Protein AF-A0A2A5SQL1-F1 (afdb_monomer_lite)

Secondary structure (DSSP, 8-state):
--------SSS--EEEEE-SS-EEEEEEETTTTEEEEEESS-TT-EEEESSHHHHHHHHHHH-

Radius of gyration: 11.07 Å; chains: 1; bounding box: 29×19×28 Å

Organism: NCBI:txid542833

Sequence (63 aa):
MPFVFLRKENAIMTFTNKNKFFQYTVTLDTSNDIFRANLADNSGIYGYGNTIEDAVKHLENLV

pLDDT: mean 75.9, std 15.5, range [38.12, 89.69]

Structure (mmCIF, N/CA/C/O backbone):
data_AF-A0A2A5SQL1-F1
#
_entry.id   AF-A0A2A5SQL1-F1
#
loop_
_atom_site.group_PDB
_atom_site.id
_atom_site.type_symbol
_atom_site.label_atom_id
_atom_site.label_alt_id
_atom_site.label_comp_id
_atom_site.label_asym_id
_atom_site.label_entity_id
_atom_site.label_seq_id
_atom_site.pdbx_PDB_ins_code
_atom_site.Cartn_x
_atom_site.Cartn_y
_atom_site.Cartn_z
_atom_site.occupancy
_atom_site.B_iso_or_equiv
_atom_site.auth_seq_id
_atom_site.auth_comp_id
_atom_site.auth_asym_id
_atom_site.auth_atom_id
_atom_site.pdbx_PDB_model_num
ATOM 1 N N . MET A 1 1 ? 4.507 11.097 16.132 1.00 38.12 1 MET A N 1
ATOM 2 C CA . MET A 1 1 ? 5.605 11.014 15.148 1.00 38.12 1 MET A CA 1
ATOM 3 C C . MET A 1 1 ? 5.494 9.659 14.465 1.00 38.12 1 MET A C 1
ATOM 5 O O . MET A 1 1 ? 5.521 8.674 15.194 1.00 38.12 1 MET A O 1
ATOM 9 N N . PRO A 1 2 ? 5.259 9.565 13.146 1.00 45.84 2 PRO A N 1
ATOM 10 C CA . PRO A 1 2 ? 5.298 8.274 12.470 1.00 45.84 2 PRO A CA 1
ATOM 11 C C . PRO A 1 2 ? 6.760 7.828 12.333 1.00 45.84 2 PRO A C 1
ATOM 13 O O . PRO A 1 2 ? 7.607 8.590 11.873 1.00 45.84 2 PRO A O 1
ATOM 16 N N . PHE A 1 3 ? 7.060 6.614 12.792 1.00 45.00 3 PHE A N 1
ATOM 17 C CA . PHE A 1 3 ? 8.377 5.995 12.674 1.00 45.00 3 PHE A CA 1
ATOM 18 C C . PHE A 1 3 ? 8.426 5.183 11.381 1.00 45.00 3 PHE A C 1
ATOM 20 O O . PHE A 1 3 ? 7.581 4.320 11.163 1.00 45.00 3 PHE A O 1
ATOM 27 N N . VAL A 1 4 ? 9.418 5.452 10.534 1.00 45.34 4 VAL A N 1
ATOM 28 C CA . VAL A 1 4 ? 9.666 4.700 9.302 1.00 45.34 4 VAL A CA 1
ATOM 29 C C . VAL A 1 4 ? 10.781 3.687 9.562 1.00 45.34 4 VAL A C 1
ATOM 31 O O . VAL A 1 4 ? 11.922 4.071 9.806 1.00 45.34 4 VAL A O 1
ATOM 34 N N . PHE A 1 5 ? 10.458 2.394 9.507 1.00 47.16 5 PHE A N 1
ATOM 35 C CA . PHE A 1 5 ? 11.440 1.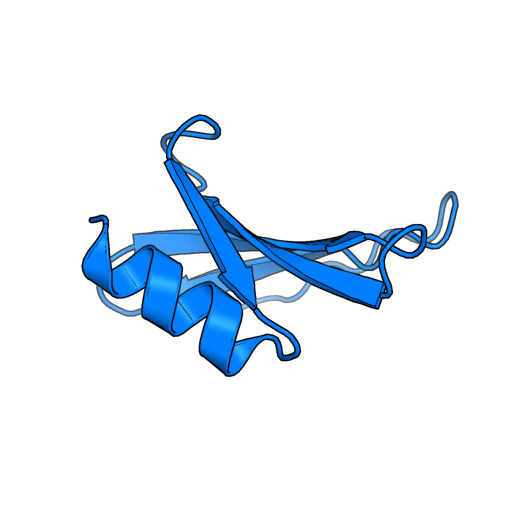307 9.534 1.00 47.16 5 PHE A CA 1
ATOM 36 C C . PHE A 1 5 ? 11.804 0.907 8.099 1.00 47.16 5 PHE A C 1
ATOM 38 O O . PHE A 1 5 ? 10.946 0.438 7.360 1.00 47.16 5 PHE A O 1
ATOM 45 N N . LEU A 1 6 ? 13.074 1.066 7.719 1.00 47.53 6 LEU A N 1
ATOM 46 C CA . LEU A 1 6 ? 13.632 0.572 6.457 1.00 47.53 6 LEU A CA 1
ATOM 47 C C . LEU A 1 6 ? 14.486 -0.670 6.746 1.00 47.53 6 LEU A C 1
ATOM 49 O O . LEU A 1 6 ? 15.553 -0.555 7.348 1.00 47.53 6 LEU A O 1
ATOM 53 N N . ARG A 1 7 ? 14.038 -1.861 6.331 1.00 43.72 7 ARG A N 1
ATOM 54 C CA . ARG A 1 7 ? 14.819 -3.106 6.435 1.00 43.72 7 ARG A CA 1
ATOM 55 C C . ARG A 1 7 ? 15.442 -3.421 5.070 1.00 43.72 7 ARG A C 1
ATOM 57 O O . ARG A 1 7 ? 14.723 -3.565 4.090 1.00 43.72 7 ARG A O 1
ATOM 64 N N . LYS A 1 8 ? 16.776 -3.486 4.994 1.00 42.44 8 LYS A N 1
ATOM 65 C CA . LYS A 1 8 ? 17.535 -3.688 3.747 1.00 42.44 8 LYS A CA 1
ATOM 66 C C . LYS A 1 8 ? 17.945 -5.156 3.592 1.00 42.44 8 LYS A C 1
ATOM 68 O O . LYS A 1 8 ? 19.089 -5.499 3.856 1.00 42.44 8 LYS A O 1
ATOM 73 N N . GLU A 1 9 ? 17.024 -6.012 3.161 1.00 47.19 9 GLU A N 1
ATOM 74 C CA . GLU A 1 9 ? 17.309 -7.400 2.755 1.00 47.19 9 GLU A CA 1
ATOM 75 C C . GLU A 1 9 ? 16.455 -7.696 1.505 1.00 47.19 9 GLU A C 1
ATOM 77 O O . GLU A 1 9 ? 15.259 -7.920 1.638 1.00 47.19 9 GLU A O 1
ATOM 82 N N . ASN A 1 10 ? 17.049 -7.616 0.298 1.00 46.28 10 ASN A N 1
ATOM 83 C CA . ASN A 1 10 ? 16.381 -7.439 -1.015 1.00 46.28 10 ASN A CA 1
ATOM 84 C C . ASN A 1 10 ? 15.575 -6.129 -1.098 1.00 46.28 10 ASN A C 1
ATOM 86 O O . ASN A 1 10 ? 14.741 -5.862 -0.248 1.00 46.28 10 ASN A O 1
ATOM 90 N N . ALA A 1 11 ? 15.847 -5.263 -2.080 1.00 47.19 11 ALA A N 1
ATOM 91 C CA . ALA A 1 11 ? 15.348 -3.879 -2.109 1.00 47.19 11 ALA A CA 1
ATOM 92 C C . ALA A 1 11 ? 13.841 -3.762 -2.435 1.00 47.19 11 ALA A C 1
ATOM 94 O O . ALA A 1 11 ? 13.448 -3.154 -3.421 1.00 47.19 11 ALA A O 1
ATOM 95 N N . ILE A 1 12 ? 12.992 -4.331 -1.584 1.00 58.12 12 ILE A N 1
ATOM 96 C CA . ILE A 1 12 ? 11.557 -4.099 -1.529 1.00 58.12 12 ILE A CA 1
ATOM 97 C C . ILE A 1 12 ? 11.371 -2.964 -0.522 1.00 58.12 12 ILE A C 1
ATOM 99 O O . ILE A 1 12 ? 11.354 -3.180 0.694 1.00 58.12 12 ILE A O 1
ATOM 103 N N . MET A 1 13 ? 11.319 -1.725 -1.016 1.00 65.75 13 MET A N 1
ATOM 104 C CA . MET A 1 13 ? 11.154 -0.557 -0.153 1.00 65.75 13 MET A CA 1
ATOM 105 C C . MET A 1 13 ? 9.756 -0.617 0.469 1.00 65.75 13 MET A C 1
ATOM 107 O O . MET A 1 13 ? 8.757 -0.415 -0.220 1.00 65.75 13 MET A O 1
ATOM 111 N N . THR A 1 14 ? 9.697 -0.968 1.755 1.00 68.44 14 THR A N 1
ATOM 112 C CA . THR A 1 14 ? 8.447 -1.125 2.499 1.00 68.44 14 THR A CA 1
ATOM 113 C C . THR A 1 14 ? 8.390 -0.111 3.634 1.00 68.44 14 THR A C 1
ATOM 115 O O . THR A 1 14 ? 9.290 -0.070 4.470 1.00 68.44 14 THR A O 1
ATOM 118 N N . PHE A 1 15 ? 7.333 0.695 3.679 1.00 72.56 1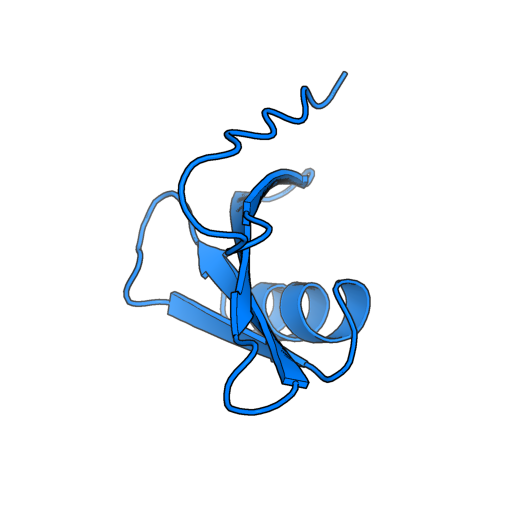5 PHE A N 1
ATOM 119 C CA . PHE A 1 15 ? 7.121 1.746 4.671 1.00 72.56 15 PHE A CA 1
ATOM 120 C C . PHE A 1 15 ? 5.828 1.496 5.406 1.00 72.56 15 PHE A C 1
ATOM 122 O O . PHE A 1 15 ? 4.779 1.414 4.783 1.00 72.56 15 PHE A O 1
ATOM 129 N N . THR A 1 16 ? 5.871 1.445 6.730 1.00 77.00 16 THR A N 1
ATOM 130 C CA . THR A 1 16 ? 4.637 1.468 7.517 1.00 77.00 16 THR A CA 1
ATOM 131 C C . THR A 1 16 ? 4.364 2.895 7.955 1.00 77.00 16 THR A C 1
ATOM 133 O O . THR A 1 16 ? 5.216 3.531 8.572 1.00 77.00 16 THR A O 1
ATOM 136 N N . ASN A 1 17 ? 3.188 3.406 7.615 1.00 75.62 17 ASN A N 1
ATOM 137 C CA . ASN A 1 17 ? 2.730 4.730 7.998 1.00 75.62 17 ASN A CA 1
ATOM 138 C C . ASN A 1 17 ? 1.354 4.609 8.662 1.00 75.62 17 ASN A C 1
ATOM 140 O O . ASN A 1 17 ? 0.584 3.687 8.403 1.00 75.62 17 ASN A O 1
ATOM 144 N N . LYS A 1 18 ? 1.063 5.525 9.577 1.00 78.00 18 LYS A N 1
ATOM 145 C CA . LYS A 1 18 ? -0.221 5.609 10.255 1.00 78.00 18 LYS A CA 1
ATOM 146 C C . LYS A 1 18 ? -0.825 6.965 9.938 1.00 78.00 18 LYS A C 1
ATOM 148 O O . LYS A 1 18 ? -0.345 7.977 10.450 1.00 78.00 18 LYS A O 1
ATOM 153 N N . ASN A 1 19 ? -1.874 6.972 9.117 1.00 71.25 19 ASN A N 1
ATOM 154 C CA . ASN A 1 19 ? -2.701 8.162 8.960 1.00 71.25 19 ASN A CA 1
ATOM 155 C C . ASN A 1 19 ? -3.658 8.293 10.164 1.00 71.25 19 ASN A C 1
ATOM 157 O O . ASN A 1 19 ? -3.761 7.399 11.006 1.00 71.25 19 ASN A O 1
ATOM 161 N N . LYS A 1 20 ? -4.369 9.422 10.261 1.00 72.88 20 LYS A N 1
ATOM 162 C CA . LYS A 1 20 ? -5.374 9.697 11.298 1.00 72.88 20 LYS A CA 1
ATOM 163 C C . LYS A 1 20 ? -6.476 8.636 11.375 1.00 72.88 20 LYS A C 1
ATOM 165 O O . LYS A 1 20 ? -7.032 8.457 12.453 1.00 72.88 20 LYS A O 1
ATOM 170 N N . PH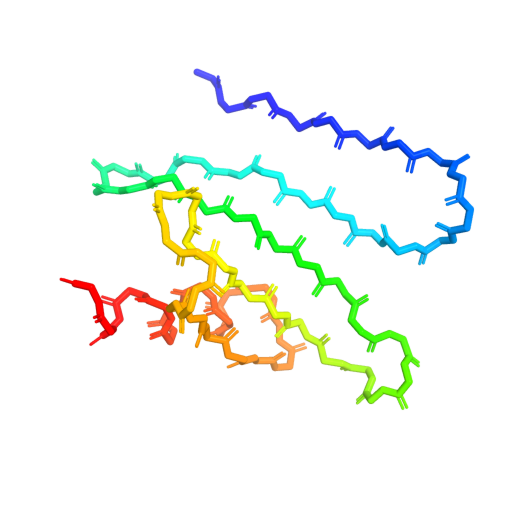E A 1 21 ? -6.776 7.966 10.264 1.00 70.69 21 PHE A N 1
ATOM 171 C CA . PHE A 1 21 ? -7.872 7.002 10.160 1.00 70.69 21 PHE A CA 1
ATOM 172 C C . PHE A 1 21 ? -7.415 5.554 10.359 1.00 70.69 21 PHE A C 1
ATOM 174 O O . PHE A 1 21 ? -8.081 4.801 11.061 1.00 70.69 21 PHE A O 1
ATOM 181 N N . PHE A 1 22 ? -6.265 5.168 9.799 1.00 80.19 22 PHE A N 1
ATOM 182 C CA . PHE A 1 22 ? -5.791 3.784 9.830 1.00 80.19 22 PHE A CA 1
ATOM 183 C C . PHE A 1 22 ? -4.274 3.675 9.630 1.00 80.19 22 PHE A C 1
ATOM 185 O O . PHE A 1 22 ? -3.598 4.616 9.199 1.00 80.19 22 PHE A O 1
ATOM 192 N N . GLN A 1 23 ? -3.733 2.500 9.951 1.00 87.00 23 GLN A N 1
ATOM 193 C CA . GLN A 1 23 ? -2.341 2.146 9.699 1.00 87.00 23 GLN A CA 1
ATOM 194 C C . GLN A 1 23 ? -2.225 1.343 8.404 1.00 87.00 23 GLN A C 1
ATOM 196 O O . GLN A 1 23 ? -3.031 0.454 8.141 1.00 87.00 23 GLN A O 1
ATOM 201 N N . TYR A 1 24 ? -1.218 1.651 7.595 1.00 85.31 24 TYR A N 1
ATOM 202 C CA . TYR A 1 24 ? -0.990 1.009 6.310 1.00 85.31 24 TYR A CA 1
ATOM 203 C C . TYR A 1 24 ? 0.498 0.812 6.036 1.00 85.31 24 TYR A C 1
ATOM 205 O O . TYR A 1 24 ? 1.367 1.482 6.598 1.00 85.31 24 TYR A O 1
ATOM 213 N N . THR A 1 25 ? 0.789 -0.121 5.144 1.00 87.19 25 THR A N 1
ATOM 214 C CA . THR A 1 25 ? 2.130 -0.487 4.724 1.00 87.19 25 THR A CA 1
ATOM 215 C C . THR A 1 25 ? 2.236 -0.313 3.219 1.00 87.19 25 THR A C 1
ATOM 217 O O . THR A 1 25 ? 1.507 -0.946 2.468 1.00 87.19 25 THR A O 1
ATOM 220 N N . VAL A 1 26 ? 3.130 0.557 2.767 1.00 86.44 26 VAL A N 1
ATOM 221 C CA . VAL A 1 26 ? 3.394 0.796 1.350 1.00 86.44 26 VAL A CA 1
ATOM 222 C C . VAL A 1 26 ? 4.590 -0.023 0.925 1.00 86.44 26 VAL A C 1
ATOM 224 O O . VAL A 1 26 ? 5.638 0.069 1.552 1.00 86.44 26 VAL A O 1
ATOM 227 N N . THR A 1 27 ? 4.446 -0.771 -0.154 1.00 86.81 27 THR A N 1
ATOM 228 C CA . THR A 1 27 ? 5.482 -1.595 -0.760 1.00 86.81 27 THR A CA 1
ATOM 229 C C . THR A 1 27 ? 5.665 -1.175 -2.212 1.00 86.81 27 THR A C 1
ATOM 231 O O . THR A 1 27 ? 4.686 -1.043 -2.944 1.00 86.81 27 THR A O 1
ATOM 234 N N . LEU A 1 28 ? 6.910 -0.967 -2.636 1.00 84.56 28 LEU A N 1
ATOM 235 C CA . LEU A 1 28 ? 7.243 -0.796 -4.050 1.00 84.56 28 LEU A CA 1
ATOM 236 C C . LEU A 1 28 ? 7.363 -2.170 -4.721 1.00 84.56 28 LEU A C 1
ATOM 238 O O . LEU A 1 28 ? 8.220 -2.968 -4.336 1.00 84.56 28 LEU A O 1
ATOM 242 N N . ASP A 1 29 ? 6.522 -2.432 -5.719 1.00 81.38 29 ASP A N 1
ATOM 243 C CA . ASP A 1 29 ? 6.684 -3.567 -6.625 1.00 81.38 29 ASP A CA 1
ATOM 244 C C . ASP A 1 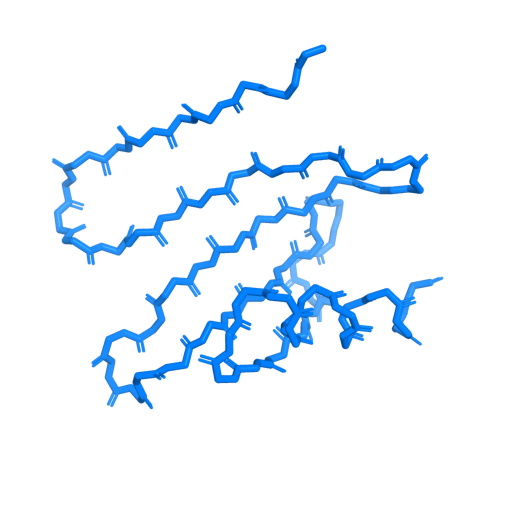29 ? 7.600 -3.151 -7.777 1.00 81.38 29 ASP A C 1
ATOM 246 O O . ASP A 1 29 ? 7.184 -2.486 -8.725 1.00 81.38 29 ASP A O 1
ATOM 250 N N . THR A 1 30 ? 8.865 -3.556 -7.691 1.00 77.06 30 THR A N 1
ATOM 251 C CA . THR A 1 30 ? 9.893 -3.252 -8.694 1.00 77.06 30 THR A CA 1
ATOM 252 C C . THR A 1 30 ? 9.684 -3.980 -10.023 1.00 77.06 30 THR A C 1
ATOM 254 O O . THR A 1 30 ? 10.345 -3.642 -11.000 1.00 77.06 30 THR A O 1
ATOM 257 N N . SER A 1 31 ? 8.779 -4.962 -10.087 1.00 81.19 31 SER A N 1
ATOM 258 C CA . SER A 1 31 ? 8.462 -5.693 -11.323 1.00 81.19 31 SER A CA 1
ATOM 259 C C . SER A 1 31 ? 7.566 -4.873 -12.245 1.00 81.19 31 SER A C 1
ATOM 261 O O . SER A 1 31 ? 7.663 -4.981 -13.464 1.00 81.19 31 SER A O 1
ATOM 263 N N . ASN A 1 32 ? 6.685 -4.072 -11.645 1.00 80.00 32 ASN A N 1
ATOM 264 C CA . ASN A 1 32 ? 5.684 -3.266 -12.340 1.00 80.00 32 ASN A CA 1
ATOM 265 C C . ASN A 1 32 ? 5.926 -1.756 -12.177 1.00 80.00 32 ASN A C 1
ATOM 267 O O . ASN A 1 32 ? 5.205 -0.970 -12.780 1.00 80.00 32 ASN A O 1
ATOM 271 N N . ASP A 1 33 ? 6.920 -1.366 -11.372 1.00 82.69 33 ASP A N 1
ATOM 272 C CA . ASP A 1 33 ? 7.226 0.021 -10.996 1.00 82.69 33 ASP A CA 1
ATOM 273 C C . ASP A 1 33 ? 6.012 0.754 -10.392 1.00 82.69 33 ASP A C 1
ATOM 275 O O . ASP A 1 33 ? 5.729 1.915 -10.681 1.00 82.69 33 ASP A O 1
ATOM 279 N N . ILE A 1 34 ? 5.249 0.034 -9.559 1.00 86.62 34 ILE A N 1
ATOM 280 C CA . ILE A 1 34 ? 4.046 0.548 -8.892 1.00 86.62 34 ILE A CA 1
ATOM 281 C C . ILE A 1 34 ? 4.178 0.473 -7.377 1.00 86.62 34 ILE A C 1
ATOM 283 O O . ILE A 1 34 ? 4.742 -0.467 -6.810 1.00 86.62 34 ILE A O 1
ATOM 287 N N . PHE A 1 35 ? 3.574 1.443 -6.700 1.00 88.06 35 PHE A N 1
ATOM 288 C CA . PHE A 1 35 ? 3.400 1.416 -5.258 1.00 88.06 35 PHE A CA 1
ATOM 289 C C . PHE A 1 35 ? 2.103 0.702 -4.903 1.00 88.06 35 PHE A C 1
ATOM 291 O O . PHE A 1 35 ? 1.040 0.941 -5.480 1.00 88.06 35 PHE A O 1
ATOM 298 N N . ARG A 1 36 ? 2.192 -0.159 -3.898 1.00 87.94 36 ARG A N 1
ATOM 299 C CA . ARG A 1 36 ? 1.071 -0.885 -3.320 1.00 87.94 36 ARG A CA 1
ATOM 300 C C . ARG A 1 36 ? 0.938 -0.501 -1.853 1.00 87.94 36 ARG A C 1
ATOM 302 O O . ARG A 1 36 ? 1.846 -0.765 -1.077 1.00 87.94 36 ARG A O 1
ATOM 309 N N . ALA A 1 37 ? -0.176 0.105 -1.464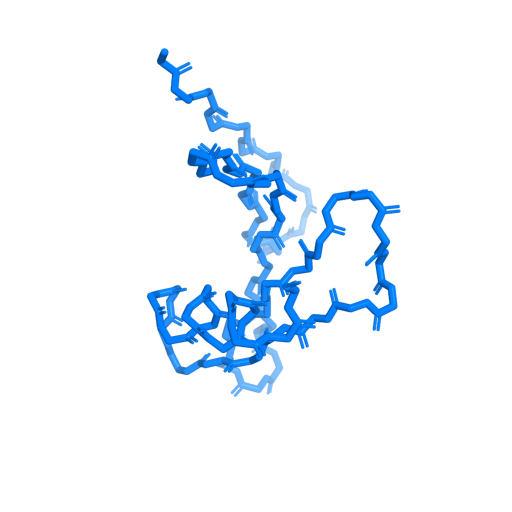 1.00 88.19 37 ALA A N 1
ATOM 310 C CA . ALA A 1 37 ? -0.493 0.413 -0.075 1.00 88.19 37 ALA A CA 1
ATOM 311 C C . ALA A 1 37 ? -1.447 -0.649 0.477 1.00 88.19 37 ALA A C 1
ATOM 313 O O . ALA A 1 37 ? -2.572 -0.761 0.010 1.00 88.19 37 ALA A O 1
ATOM 314 N N . ASN A 1 38 ? -1.019 -1.410 1.476 1.00 87.06 38 ASN A N 1
ATOM 315 C CA . ASN A 1 38 ? -1.816 -2.431 2.150 1.00 87.06 38 ASN A CA 1
ATOM 316 C C . ASN A 1 38 ? -2.298 -1.917 3.500 1.00 87.06 38 ASN A C 1
ATOM 318 O O . ASN A 1 38 ? -1.528 -1.295 4.230 1.00 87.06 38 ASN A O 1
ATOM 322 N N . LEU A 1 39 ? -3.527 -2.239 3.886 1.00 87.00 39 LEU A N 1
ATOM 323 C CA . LEU A 1 39 ? -3.985 -1.976 5.244 1.00 87.00 39 LEU A CA 1
ATOM 324 C C . LEU A 1 39 ? -3.228 -2.872 6.239 1.00 87.00 39 LEU A C 1
ATOM 326 O O . LEU A 1 39 ? -3.063 -4.071 6.003 1.00 87.00 39 LEU A O 1
ATOM 330 N N . ALA A 1 40 ? -2.779 -2.304 7.360 1.00 83.38 40 ALA A N 1
ATOM 331 C CA . ALA A 1 40 ? -2.055 -3.061 8.382 1.00 83.38 40 ALA A CA 1
ATOM 332 C C . ALA A 1 40 ? -2.961 -4.081 9.088 1.00 83.38 40 ALA A C 1
ATOM 334 O O . ALA A 1 40 ? -2.519 -5.185 9.392 1.00 83.38 40 ALA A O 1
ATOM 335 N N . ASP A 1 41 ? -4.233 -3.726 9.292 1.00 81.94 41 ASP A N 1
ATOM 336 C CA . ASP A 1 41 ? -5.224 -4.593 9.937 1.00 81.94 41 ASP A CA 1
ATOM 337 C C . ASP A 1 41 ? -5.777 -5.677 8.996 1.00 81.94 41 ASP A C 1
ATOM 339 O O . ASP A 1 41 ? -6.242 -6.720 9.453 1.00 81.94 41 ASP A O 1
ATOM 343 N N . ASN A 1 42 ? -5.729 -5.459 7.676 1.00 81.31 42 ASN A N 1
ATOM 344 C CA . ASN A 1 42 ? -6.214 -6.423 6.690 1.00 81.31 42 ASN A CA 1
ATOM 345 C C . ASN A 1 42 ? -5.408 -6.357 5.387 1.00 81.31 42 ASN A C 1
ATOM 347 O O . ASN A 1 42 ? -5.679 -5.544 4.506 1.00 81.31 42 ASN A O 1
ATOM 351 N N . SER A 1 43 ? -4.471 -7.291 5.214 1.00 74.75 43 SER A N 1
ATOM 352 C CA . SER A 1 43 ? -3.636 -7.371 4.006 1.00 74.75 43 SER A CA 1
ATOM 353 C C . SER A 1 43 ? -4.405 -7.707 2.717 1.00 74.75 43 SER A C 1
ATOM 355 O O . SER A 1 43 ? -3.824 -7.641 1.633 1.00 74.75 43 SER A O 1
ATOM 357 N N . GLY A 1 44 ? -5.690 -8.069 2.813 1.00 83.19 44 GLY A N 1
ATOM 358 C CA . GLY A 1 44 ? -6.588 -8.240 1.672 1.00 83.19 44 GLY A CA 1
ATOM 359 C C . GLY A 1 44 ? -7.119 -6.923 1.100 1.00 83.19 44 GLY A C 1
ATOM 360 O O . GLY A 1 44 ? -7.559 -6.910 -0.045 1.00 83.19 44 GLY A O 1
ATOM 361 N N . ILE A 1 45 ? -7.042 -5.820 1.855 1.00 85.44 45 ILE A N 1
ATOM 362 C CA . ILE A 1 45 ? -7.404 -4.482 1.377 1.00 85.44 45 ILE A CA 1
ATOM 363 C C . ILE A 1 45 ? -6.121 -3.748 1.009 1.00 85.44 45 ILE A C 1
ATOM 365 O O . ILE A 1 45 ? -5.257 -3.494 1.854 1.00 85.44 45 ILE A O 1
ATOM 369 N N . TYR A 1 46 ? -5.987 -3.428 -0.273 1.00 88.00 46 TYR A N 1
ATOM 370 C CA . TYR A 1 46 ? -4.830 -2.716 -0.784 1.00 88.00 46 TYR A CA 1
ATOM 371 C C . TYR A 1 46 ? -5.196 -1.796 -1.947 1.00 88.00 46 TYR A C 1
ATOM 373 O O . TYR A 1 46 ? -6.034 -2.128 -2.782 1.00 88.00 46 TYR A O 1
ATOM 381 N N . GLY A 1 47 ? -4.534 -0.645 -1.997 1.00 88.44 47 GLY A N 1
ATOM 382 C CA . GLY A 1 47 ? -4.577 0.302 -3.101 1.00 88.44 47 GLY A CA 1
ATOM 383 C C . GLY A 1 47 ? -3.296 0.234 -3.929 1.00 88.44 47 GLY A C 1
ATOM 384 O O . GLY A 1 47 ? -2.213 -0.019 -3.398 1.00 88.44 47 GLY A O 1
ATOM 385 N N . TYR A 1 48 ? -3.416 0.483 -5.229 1.00 89.69 48 TYR A N 1
ATOM 386 C CA . TYR A 1 48 ? -2.274 0.661 -6.129 1.00 89.69 48 TYR A CA 1
ATOM 387 C C . TYR A 1 48 ? -2.194 2.095 -6.629 1.00 89.69 48 TYR A C 1
ATOM 389 O O . TYR A 1 48 ? -3.227 2.746 -6.807 1.00 89.69 48 TYR A O 1
ATOM 397 N N . GLY A 1 49 ? -0.976 2.539 -6.919 1.00 87.19 49 GLY A N 1
ATOM 398 C CA . GLY A 1 49 ? -0.712 3.823 -7.548 1.00 87.19 49 GLY A CA 1
ATOM 399 C C . GLY A 1 49 ? 0.692 3.904 -8.136 1.00 87.19 49 GLY A C 1
ATOM 400 O O . GLY A 1 49 ? 1.596 3.178 -7.728 1.00 87.19 49 GLY A O 1
ATOM 401 N N . ASN A 1 50 ? 0.881 4.826 -9.079 1.00 87.75 50 ASN A N 1
ATOM 402 C CA . ASN A 1 50 ? 2.210 5.160 -9.609 1.00 87.75 50 ASN A CA 1
ATOM 403 C C . ASN A 1 50 ? 3.057 5.926 -8.581 1.00 87.75 50 ASN A C 1
ATOM 405 O O . ASN A 1 50 ? 4.274 6.010 -8.696 1.00 87.75 50 ASN A O 1
ATOM 409 N N . THR A 1 51 ? 2.409 6.489 -7.561 1.00 85.69 51 THR A N 1
ATOM 410 C CA . THR A 1 51 ? 3.042 7.182 -6.443 1.00 85.69 51 THR A CA 1
ATOM 411 C C . THR A 1 51 ? 2.525 6.622 -5.122 1.00 85.69 51 THR A C 1
ATOM 413 O O . THR A 1 51 ? 1.462 5.998 -5.059 1.00 85.69 51 THR A O 1
ATOM 416 N N . ILE A 1 52 ? 3.268 6.875 -4.041 1.00 83.81 52 ILE A N 1
ATOM 417 C CA . ILE A 1 52 ? 2.825 6.545 -2.681 1.00 83.81 52 ILE A CA 1
ATOM 418 C C . ILE A 1 52 ? 1.486 7.232 -2.380 1.00 83.81 52 ILE A C 1
ATOM 420 O O . ILE A 1 52 ? 0.593 6.605 -1.822 1.00 83.81 52 ILE A O 1
ATOM 424 N N . GLU A 1 53 ? 1.334 8.498 -2.769 1.00 84.88 53 GLU A N 1
ATOM 425 C CA . GLU A 1 53 ? 0.122 9.285 -2.524 1.00 84.88 53 GLU A CA 1
ATOM 426 C C . GLU A 1 53 ? -1.094 8.699 -3.246 1.00 84.88 53 GLU A C 1
ATOM 428 O O . GLU A 1 53 ? -2.144 8.553 -2.626 1.00 84.88 53 GLU A O 1
ATOM 433 N N . ASP A 1 54 ? -0.948 8.283 -4.509 1.00 88.12 54 ASP A N 1
ATOM 434 C CA . ASP A 1 54 ? -2.025 7.616 -5.250 1.00 88.12 54 ASP A CA 1
ATOM 435 C C . ASP A 1 54 ? -2.412 6.281 -4.614 1.00 88.12 54 ASP A C 1
ATOM 437 O O . ASP A 1 54 ? -3.596 6.005 -4.424 1.00 88.12 54 ASP A O 1
ATOM 441 N N . ALA A 1 55 ? -1.422 5.462 -4.243 1.00 88.19 55 ALA A N 1
ATOM 442 C CA . ALA A 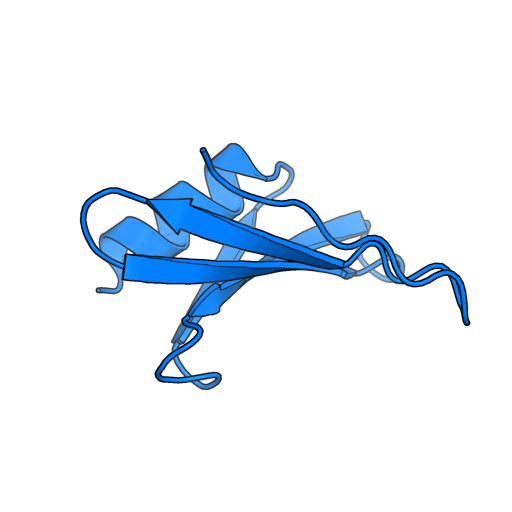1 55 ? -1.674 4.164 -3.624 1.00 88.19 55 ALA A CA 1
ATOM 443 C C . ALA A 1 55 ? -2.409 4.317 -2.284 1.00 88.19 55 ALA A C 1
ATOM 445 O O . ALA A 1 55 ? -3.353 3.577 -2.002 1.00 88.19 55 ALA A O 1
ATOM 446 N N . VAL A 1 56 ? -2.010 5.305 -1.479 1.00 86.25 56 VAL A N 1
ATOM 447 C CA . VAL A 1 56 ? -2.643 5.615 -0.193 1.00 86.25 56 VAL A CA 1
ATOM 448 C C . VAL A 1 56 ? -4.034 6.194 -0.388 1.00 86.25 56 VAL A C 1
ATOM 450 O O . VAL A 1 56 ? -4.955 5.725 0.261 1.00 86.25 56 VAL A O 1
ATOM 453 N N . LYS A 1 57 ? -4.229 7.136 -1.312 1.00 88.81 57 LYS A N 1
ATOM 454 C CA . LYS A 1 57 ? -5.550 7.706 -1.606 1.00 88.81 57 LYS A CA 1
ATOM 455 C C . LYS A 1 57 ? -6.526 6.648 -2.123 1.00 88.81 57 LYS A C 1
ATOM 457 O O . LYS A 1 57 ? -7.711 6.676 -1.806 1.00 88.81 57 LYS A O 1
ATOM 462 N N . HIS A 1 58 ? -6.035 5.699 -2.916 1.00 89.12 58 HIS A N 1
ATOM 463 C CA . HIS A 1 58 ? -6.833 4.564 -3.357 1.00 89.12 58 HIS A CA 1
ATOM 464 C C . HIS A 1 58 ? -7.206 3.670 -2.171 1.00 89.12 58 HIS A C 1
ATOM 466 O O . HIS A 1 58 ? -8.371 3.316 -2.029 1.00 89.12 58 HIS A O 1
ATOM 472 N N . LEU A 1 59 ? -6.252 3.376 -1.283 1.00 87.81 59 LEU A N 1
ATOM 473 C CA . LEU A 1 59 ? -6.521 2.648 -0.046 1.00 87.81 59 LEU A CA 1
ATOM 474 C C . LEU A 1 59 ? -7.530 3.389 0.851 1.00 87.81 59 LEU A C 1
ATOM 476 O O . LEU A 1 59 ? -8.433 2.757 1.378 1.00 87.81 59 LEU A O 1
ATOM 480 N N . GLU A 1 60 ? -7.435 4.714 0.973 1.00 86.12 60 GLU A N 1
ATOM 481 C CA . GLU A 1 60 ? -8.377 5.556 1.727 1.00 86.12 60 GLU A CA 1
ATOM 482 C C . GLU A 1 60 ? -9.802 5.519 1.172 1.00 86.12 60 GLU A C 1
ATOM 484 O O . GLU A 1 60 ? -10.745 5.662 1.935 1.00 86.12 60 GLU A O 1
ATOM 489 N N . ASN A 1 61 ? -9.981 5.314 -0.133 1.00 86.00 61 ASN A N 1
ATOM 490 C CA . ASN A 1 61 ? -11.313 5.160 -0.723 1.00 86.00 61 ASN A CA 1
ATOM 491 C C . ASN A 1 61 ? -11.915 3.760 -0.503 1.00 86.00 61 ASN A C 1
ATOM 493 O O . ASN A 1 61 ? -13.104 3.569 -0.753 1.00 86.00 61 ASN A O 1
ATOM 497 N N . LEU A 1 62 ? -11.102 2.773 -0.112 1.00 84.25 62 LEU A N 1
ATOM 498 C CA . LEU A 1 62 ? -11.526 1.384 0.092 1.00 84.25 62 LEU A CA 1
ATOM 499 C C . LEU A 1 62 ? -11.901 1.068 1.549 1.00 84.25 62 LEU A C 1
ATOM 501 O O . LEU A 1 62 ? -12.487 0.012 1.791 1.00 84.25 62 LEU A O 1
ATOM 505 N N . VAL A 1 63 ? -11.536 1.936 2.498 1.00 80.62 63 VAL A N 1
ATOM 506 C CA . VAL A 1 63 ? -11.682 1.750 3.955 1.00 80.62 63 VAL A CA 1
ATOM 507 C C . VAL A 1 63 ? -12.641 2.791 4.513 1.00 80.62 63 VAL A C 1
ATOM 509 O O . VAL A 1 63 ? -13.537 2.393 5.289 1.00 80.62 63 VAL A O 1
#

Foldseek 3Di:
DFDFDADPDPPFGKGWGADPVAIWIWTQDPVVCKIKIAGPVDNVQIAIDNDPVRRVVRSVVRD